Protein AF-K1RML3-F1 (afdb_monomer_lite)

Foldseek 3Di:
DPVPDDDDLQNVQVVVVHDSCCVVVVPDLQDWDWDDDPNHTDDIDRNPD

Structure (mmCIF, N/CA/C/O backbone):
data_AF-K1RML3-F1
#
_entry.id   AF-K1RML3-F1
#
loop_
_atom_site.group_PDB
_atom_site.id
_atom_site.type_symbol
_atom_site.label_atom_id
_atom_site.label_alt_id
_atom_site.label_comp_id
_atom_site.label_asym_id
_atom_site.label_entity_id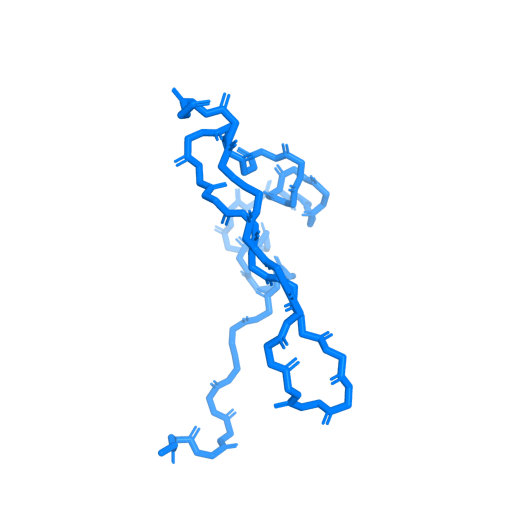
_atom_site.label_seq_id
_atom_site.pdbx_PDB_ins_code
_atom_site.Cartn_x
_atom_site.Cartn_y
_atom_site.Cartn_z
_atom_site.occupancy
_atom_site.B_iso_or_equiv
_atom_site.auth_seq_id
_atom_site.auth_comp_id
_atom_site.auth_asym_id
_atom_site.auth_atom_id
_atom_site.pdbx_PDB_model_num
ATOM 1 N N . LYS A 1 1 ? -4.710 -21.153 1.493 1.00 46.50 1 LYS A N 1
ATOM 2 C CA . LYS A 1 1 ? -5.402 -19.861 1.703 1.00 46.50 1 LYS A CA 1
ATOM 3 C C . LYS A 1 1 ? -6.383 -20.106 2.822 1.00 46.50 1 LYS A C 1
ATOM 5 O O . LYS A 1 1 ? -7.215 -20.978 2.627 1.00 46.50 1 LYS A O 1
ATOM 10 N N . ASP A 1 2 ? -6.246 -19.431 3.955 1.00 49.91 2 ASP A N 1
ATOM 11 C CA . ASP A 1 2 ? -7.353 -19.379 4.907 1.00 49.91 2 ASP A CA 1
ATOM 12 C C . ASP A 1 2 ? -8.321 -18.348 4.326 1.00 49.91 2 ASP A C 1
ATOM 14 O O . ASP A 1 2 ? -7.979 -17.173 4.218 1.00 49.91 2 ASP A O 1
ATOM 18 N N . GLN A 1 3 ? -9.389 -18.846 3.704 1.00 57.12 3 GLN A N 1
ATOM 19 C CA . GLN A 1 3 ? -10.074 -18.195 2.580 1.00 57.12 3 GLN A CA 1
ATOM 20 C C . GLN A 1 3 ? -10.744 -16.854 2.926 1.00 57.12 3 GLN A C 1
ATOM 22 O O . GLN A 1 3 ? -10.937 -16.068 2.002 1.00 57.12 3 GLN A O 1
ATOM 27 N N . ASP A 1 4 ? -10.964 -16.562 4.214 1.00 71.31 4 ASP A N 1
ATOM 28 C CA . ASP A 1 4 ? -11.700 -15.378 4.690 1.00 71.31 4 ASP A CA 1
ATOM 29 C C . ASP A 1 4 ? -10.949 -14.531 5.737 1.00 71.31 4 ASP A C 1
ATOM 31 O O . ASP A 1 4 ? -11.459 -13.508 6.192 1.00 71.31 4 ASP A O 1
ATOM 35 N N . ASN A 1 5 ? -9.730 -14.916 6.128 1.00 85.94 5 ASN A N 1
ATOM 36 C CA . ASN A 1 5 ? -8.981 -14.176 7.146 1.00 85.94 5 ASN A CA 1
ATOM 37 C C . ASN A 1 5 ? -8.297 -12.955 6.514 1.00 85.94 5 ASN A C 1
ATOM 39 O O . ASN A 1 5 ? -7.214 -13.055 5.933 1.00 85.94 5 ASN A O 1
ATOM 43 N N . VAL A 1 6 ? -8.955 -11.800 6.624 1.00 90.00 6 VAL A N 1
ATOM 44 C CA . VAL A 1 6 ? -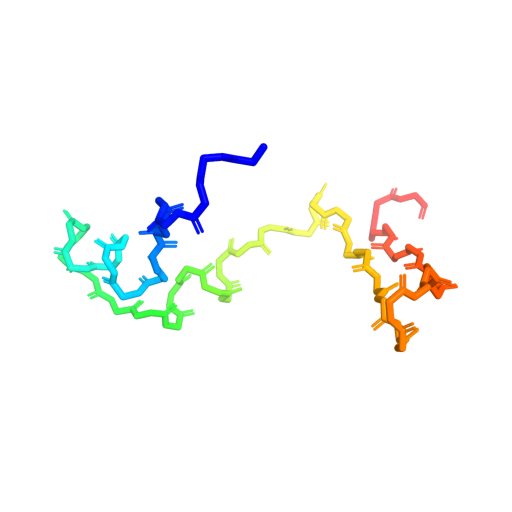8.472 -10.493 6.164 1.00 90.00 6 VAL A CA 1
ATOM 45 C C . VAL A 1 6 ? -8.183 -9.618 7.380 1.00 90.00 6 VAL A C 1
ATOM 47 O O . VAL A 1 6 ? -9.029 -9.485 8.255 1.00 90.00 6 VAL A O 1
ATOM 50 N N . ILE A 1 7 ? -6.996 -9.013 7.416 1.00 93.06 7 ILE A N 1
ATOM 51 C CA . ILE A 1 7 ? -6.676 -7.907 8.324 1.00 93.06 7 ILE A CA 1
ATOM 52 C C . ILE A 1 7 ? -6.549 -6.668 7.445 1.00 93.06 7 ILE A C 1
ATOM 54 O O . ILE A 1 7 ? -5.660 -6.601 6.590 1.00 93.06 7 ILE A O 1
ATOM 58 N N . THR A 1 8 ? -7.468 -5.726 7.605 1.00 95.50 8 THR A N 1
ATOM 59 C CA . THR A 1 8 ? -7.479 -4.473 6.845 1.00 95.50 8 THR A CA 1
ATOM 60 C C . THR A 1 8 ? -6.522 -3.452 7.462 1.00 95.50 8 THR A C 1
ATOM 62 O O . THR A 1 8 ? -6.080 -3.594 8.603 1.00 95.50 8 THR A O 1
ATOM 65 N N . VAL A 1 9 ? -6.168 -2.406 6.709 1.00 96.50 9 VAL A N 1
ATOM 66 C CA . VAL A 1 9 ? -5.368 -1.305 7.273 1.00 96.50 9 VAL A CA 1
ATOM 67 C C . VAL A 1 9 ? -6.183 -0.503 8.291 1.00 96.50 9 VAL A C 1
ATOM 69 O O . VAL A 1 9 ? -5.616 0.038 9.236 1.00 96.50 9 VAL A O 1
ATOM 72 N N . GLU A 1 10 ? -7.507 -0.484 8.138 1.00 97.44 10 GLU A N 1
ATOM 73 C CA . GLU A 1 10 ? -8.459 0.039 9.112 1.00 97.4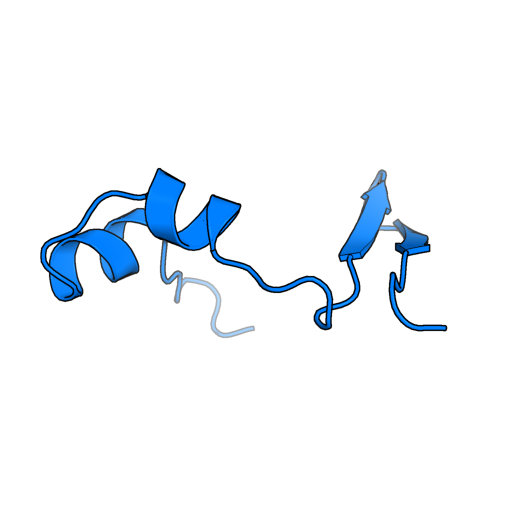4 10 GLU A CA 1
ATOM 74 C C . GLU A 1 10 ? -8.365 -0.729 10.439 1.00 97.44 10 GLU A C 1
ATOM 76 O O . GLU A 1 10 ? -8.158 -0.101 11.472 1.00 97.44 10 GLU A O 1
ATOM 81 N N . ASP A 1 11 ? -8.377 -2.070 10.414 1.00 96.56 11 ASP A N 1
ATOM 82 C CA . ASP A 1 11 ? -8.238 -2.891 11.631 1.00 96.56 11 ASP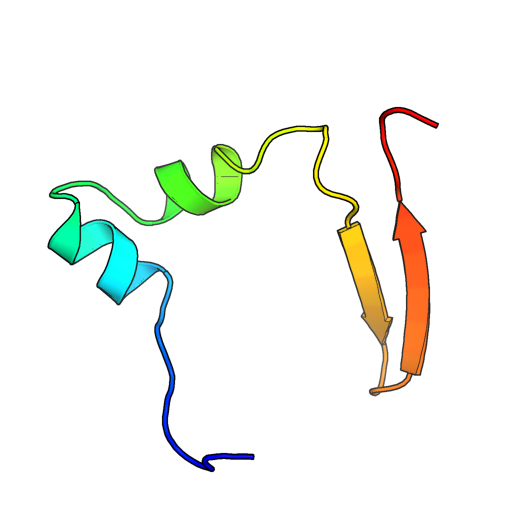 A CA 1
ATOM 83 C C . ASP A 1 11 ? -6.926 -2.592 12.373 1.00 96.56 11 ASP A C 1
ATOM 85 O O . ASP A 1 11 ? -6.886 -2.531 13.604 1.00 96.56 11 ASP A O 1
ATOM 89 N N . VAL A 1 12 ? -5.829 -2.407 11.632 1.00 96.62 12 VAL A N 1
ATOM 90 C CA . VAL A 1 12 ? -4.521 -2.061 12.209 1.00 96.62 12 VAL A CA 1
ATOM 91 C C . VAL A 1 12 ? -4.549 -0.661 12.821 1.00 96.62 12 VAL A C 1
ATOM 93 O O . VAL A 1 12 ? -4.039 -0.468 13.925 1.00 96.62 12 VAL A O 1
ATOM 96 N N . ALA A 1 13 ? -5.150 0.305 12.127 1.00 97.62 13 ALA A N 1
ATOM 97 C CA . ALA A 1 13 ? -5.228 1.685 12.584 1.00 97.62 13 ALA A CA 1
ATOM 98 C C . ALA A 1 13 ? -6.094 1.843 13.838 1.00 97.62 13 ALA A C 1
ATOM 100 O O . ALA A 1 13 ? -5.656 2.486 14.794 1.00 97.62 13 ALA A O 1
ATOM 101 N N . ASP A 1 14 ? -7.260 1.196 13.872 1.00 97.69 14 ASP A N 1
ATOM 102 C CA . ASP A 1 14 ? -8.176 1.221 15.013 1.00 97.69 14 ASP A CA 1
ATOM 103 C C . ASP A 1 14 ? -7.519 0.622 16.266 1.00 97.69 14 ASP A C 1
ATOM 105 O O . ASP A 1 14 ? -7.566 1.220 17.345 1.00 97.69 14 ASP A O 1
ATOM 109 N N . ASN A 1 15 ? -6.823 -0.515 16.117 1.00 97.69 15 ASN A N 1
ATOM 110 C CA . ASN A 1 15 ? -6.067 -1.143 17.208 1.00 97.69 15 ASN A CA 1
ATOM 111 C C . ASN A 1 15 ? -4.893 -0.286 17.701 1.00 97.69 15 ASN A C 1
ATOM 113 O O . ASN A 1 15 ? -4.501 -0.383 18.863 1.00 97.69 15 ASN A O 1
ATOM 117 N N . ALA A 1 16 ? -4.318 0.540 16.830 1.00 97.38 16 ALA A N 1
ATOM 118 C CA . ALA A 1 16 ? -3.215 1.433 17.163 1.00 97.38 16 ALA A CA 1
ATOM 119 C C . ALA A 1 16 ? -3.668 2.825 17.637 1.00 97.38 16 ALA A C 1
ATOM 121 O O . ALA A 1 16 ? -2.813 3.668 17.911 1.00 97.38 16 ALA A O 1
ATOM 122 N N . HIS A 1 17 ? -4.979 3.080 17.726 1.00 97.06 17 HIS A N 1
ATOM 123 C CA . HIS A 1 17 ? -5.545 4.405 18.010 1.00 97.06 17 HIS A CA 1
ATOM 124 C C . HIS A 1 17 ? -5.019 5.499 17.060 1.00 97.06 17 HIS A C 1
ATOM 126 O O . HIS A 1 17 ? -4.713 6.618 17.475 1.00 97.06 17 HIS A O 1
ATOM 132 N N . SER A 1 18 ? -4.891 5.148 15.782 1.00 96.50 18 SER A N 1
ATOM 133 C CA . SER A 1 18 ? -4.352 5.977 14.700 1.00 96.50 18 SER A CA 1
ATOM 134 C C . SER A 1 18 ? -5.335 5.965 13.509 1.00 96.50 18 SER A C 1
ATOM 136 O O . SER A 1 18 ? -6.506 5.626 13.670 1.00 96.50 18 SER A O 1
ATOM 138 N N . PHE A 1 19 ? -4.910 6.384 12.316 1.00 95.25 19 PHE A N 1
ATOM 139 C CA . PHE A 1 19 ? -5.697 6.375 11.085 1.00 95.25 19 PHE A CA 1
ATOM 140 C C . PHE A 1 19 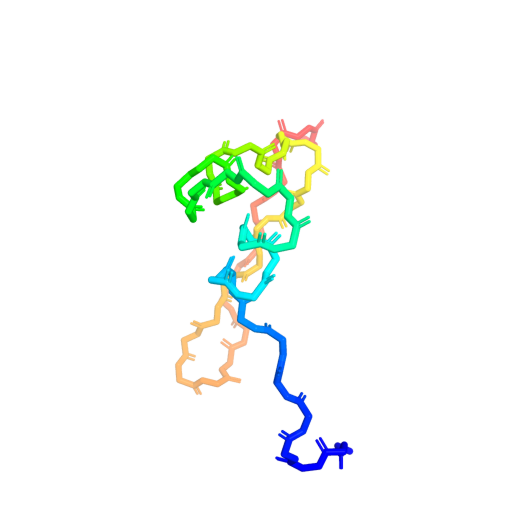? -4.925 5.717 9.934 1.00 95.25 19 PHE A C 1
ATOM 142 O O . PHE A 1 19 ? -3.696 5.689 9.901 1.00 95.25 19 PHE A O 1
ATOM 149 N N . ASN A 1 20 ? -5.656 5.188 8.953 1.00 97.19 20 ASN A N 1
ATOM 150 C CA . ASN A 1 20 ? -5.114 4.321 7.900 1.00 97.19 20 ASN A CA 1
ATOM 151 C C . ASN A 1 20 ? -3.939 4.918 7.093 1.00 97.19 20 ASN A C 1
ATOM 153 O O . ASN A 1 20 ? -2.978 4.208 6.784 1.00 97.19 20 ASN A O 1
ATOM 157 N N . TYR A 1 21 ? -3.973 6.214 6.773 1.00 96.62 21 TYR A N 1
ATOM 158 C CA . TYR A 1 21 ? -2.907 6.866 6.006 1.00 96.62 21 TYR A CA 1
ATOM 159 C C . TYR A 1 21 ? -1.560 6.884 6.739 1.00 96.62 21 TYR A C 1
ATOM 161 O O . TYR A 1 21 ? -0.535 6.851 6.061 1.00 96.62 21 TYR A O 1
ATOM 169 N N . GLU A 1 22 ? -1.515 6.881 8.077 1.00 97.00 22 GLU A N 1
ATOM 170 C CA . GLU A 1 22 ? -0.236 6.800 8.802 1.00 97.00 22 GLU A CA 1
ATOM 171 C C . GLU A 1 22 ? 0.494 5.489 8.514 1.00 97.00 22 GLU A C 1
ATOM 173 O O . GLU A 1 22 ? 1.708 5.492 8.320 1.00 97.00 22 GLU A O 1
ATOM 178 N N . PHE A 1 23 ? -0.235 4.378 8.400 1.00 96.88 23 PHE A N 1
ATOM 179 C CA . PHE A 1 23 ? 0.358 3.072 8.123 1.00 96.88 23 PHE A CA 1
ATOM 180 C C . PHE A 1 23 ? 0.804 2.950 6.673 1.00 96.88 23 PHE A C 1
ATOM 182 O O . PHE A 1 23 ? 1.953 2.590 6.429 1.00 96.88 23 PHE A O 1
ATOM 189 N N . CYS A 1 24 ? -0.056 3.306 5.713 1.00 96.44 24 CYS A N 1
ATOM 190 C CA . CYS A 1 24 ? 0.291 3.271 4.290 1.00 96.44 24 CYS A CA 1
ATOM 191 C C . CYS A 1 24 ? 1.485 4.184 3.964 1.00 96.44 24 CYS A C 1
ATOM 193 O O . CYS A 1 24 ? 2.411 3.767 3.264 1.00 96.44 24 CYS A O 1
ATOM 195 N N . CYS A 1 25 ? 1.494 5.413 4.494 1.00 95.81 25 CYS A N 1
ATOM 196 C CA . CYS A 1 25 ? 2.582 6.372 4.288 1.00 95.81 25 CYS A CA 1
ATOM 197 C C . CYS A 1 25 ? 3.831 6.033 5.116 1.00 95.81 25 CYS A C 1
ATOM 199 O O . CYS A 1 25 ? 4.946 6.346 4.701 1.00 95.81 25 CYS A O 1
ATOM 201 N N . GLY A 1 26 ? 3.659 5.383 6.269 1.00 95.81 26 GLY A N 1
ATOM 202 C CA . GLY A 1 26 ? 4.735 4.996 7.181 1.00 95.81 26 GLY A CA 1
ATOM 203 C C . GLY A 1 26 ? 5.563 3.794 6.720 1.00 95.81 26 GLY A C 1
ATOM 204 O O . GLY A 1 26 ? 6.610 3.519 7.314 1.00 95.81 26 GLY A O 1
ATOM 205 N N . ILE A 1 27 ? 5.153 3.082 5.659 1.00 97.06 27 ILE A N 1
ATOM 206 C CA . ILE A 1 27 ? 5.926 1.959 5.108 1.00 97.06 27 ILE A CA 1
ATOM 207 C C . ILE A 1 27 ? 7.283 2.466 4.613 1.00 97.06 27 ILE A C 1
ATOM 209 O O . ILE A 1 27 ? 7.403 3.099 3.560 1.00 97.06 27 ILE A O 1
ATOM 213 N N . ASN A 1 28 ? 8.324 2.127 5.372 1.00 97.19 28 ASN A N 1
ATOM 214 C CA . ASN A 1 28 ? 9.686 2.599 5.159 1.00 97.19 28 ASN A CA 1
ATOM 215 C C . ASN A 1 28 ? 10.229 2.267 3.750 1.00 97.19 28 ASN A C 1
ATOM 217 O O . ASN A 1 28 ? 9.824 1.291 3.113 1.00 97.19 28 ASN A O 1
ATOM 221 N N . ARG A 1 29 ? 11.199 3.066 3.286 1.00 96.62 29 ARG A N 1
ATOM 222 C CA . ARG A 1 29 ? 11.903 2.890 2.003 1.00 96.62 29 ARG A CA 1
ATOM 223 C C . ARG A 1 29 ? 12.575 1.524 1.845 1.00 96.62 29 ARG A C 1
ATOM 225 O O . ARG A 1 29 ? 12.652 1.043 0.728 1.00 96.62 29 ARG A O 1
ATOM 232 N N . ARG A 1 30 ? 13.007 0.888 2.938 1.00 97.12 30 ARG A N 1
ATOM 233 C CA . ARG A 1 30 ? 13.650 -0.440 2.913 1.00 97.12 30 ARG A CA 1
ATOM 234 C C . ARG A 1 30 ? 12.740 -1.592 2.481 1.00 97.12 30 ARG A C 1
ATOM 236 O O . ARG A 1 30 ? 13.210 -2.714 2.379 1.00 97.12 30 ARG A O 1
ATOM 243 N N . VAL A 1 31 ? 11.430 -1.362 2.386 1.00 97.75 31 VAL A N 1
ATOM 244 C CA . VAL A 1 31 ? 10.461 -2.391 1.996 1.00 97.75 31 VAL A CA 1
ATOM 245 C C . VAL A 1 31 ? 10.258 -2.295 0.482 1.00 97.75 31 VAL A C 1
ATOM 247 O O . VAL A 1 31 ? 9.706 -1.285 0.032 1.00 97.75 31 VAL A O 1
ATOM 250 N N . PRO A 1 32 ? 10.656 -3.299 -0.314 1.00 97.81 32 PRO A N 1
ATOM 251 C CA . PRO A 1 32 ? 10.467 -3.260 -1.760 1.00 97.81 32 PRO A CA 1
ATOM 252 C C . PRO A 1 32 ? 8.983 -3.274 -2.127 1.00 97.81 32 PRO A C 1
ATOM 254 O O . PRO A 1 32 ? 8.164 -3.915 -1.461 1.00 97.81 32 PRO A O 1
ATOM 257 N N . ARG A 1 33 ? 8.619 -2.566 -3.196 1.00 97.75 33 ARG A N 1
ATOM 258 C CA . ARG A 1 33 ? 7.258 -2.580 -3.749 1.00 97.75 33 ARG A CA 1
ATOM 259 C C . ARG A 1 33 ? 7.211 -3.557 -4.917 1.00 97.75 33 ARG A C 1
ATOM 261 O O . ARG A 1 33 ? 7.902 -3.355 -5.909 1.00 97.75 33 ARG A O 1
ATOM 268 N N . VAL A 1 34 ? 6.386 -4.597 -4.798 1.00 98.06 34 VAL A N 1
ATOM 269 C CA . VAL A 1 34 ? 6.168 -5.595 -5.856 1.00 98.06 34 VAL A CA 1
ATOM 270 C C . VAL A 1 34 ? 4.827 -5.325 -6.528 1.00 98.06 34 VAL A C 1
ATOM 272 O O . VAL A 1 34 ? 3.777 -5.429 -5.891 1.00 98.06 34 VAL A O 1
ATOM 275 N N . TYR A 1 35 ? 4.855 -4.987 -7.813 1.00 98.19 35 TYR A N 1
ATOM 276 C CA . TYR A 1 35 ? 3.663 -4.658 -8.587 1.00 98.19 35 TYR A CA 1
ATOM 277 C C . TYR A 1 35 ? 3.153 -5.875 -9.358 1.00 98.19 35 TYR A C 1
ATOM 279 O O . TYR A 1 35 ? 3.924 -6.632 -9.951 1.00 98.19 35 TYR A O 1
ATOM 287 N N . TYR A 1 36 ? 1.830 -6.035 -9.378 1.00 98.06 36 TYR A N 1
ATOM 288 C CA . TYR A 1 36 ? 1.132 -7.066 -10.140 1.00 98.06 36 TYR A CA 1
ATOM 289 C C . TYR A 1 36 ? 0.083 -6.419 -11.041 1.00 98.06 36 TYR A C 1
ATOM 291 O O . TYR A 1 36 ? -0.602 -5.481 -10.633 1.00 98.06 36 TYR A O 1
ATOM 299 N N . LYS A 1 37 ? -0.081 -6.952 -12.252 1.00 97.88 37 LYS A N 1
ATOM 300 C CA . LYS A 1 37 ? -1.134 -6.563 -13.194 1.00 97.88 37 LYS A CA 1
ATOM 301 C C . LYS A 1 37 ? -1.749 -7.819 -13.795 1.00 97.88 37 LYS A C 1
ATOM 303 O O . LYS A 1 37 ? -1.027 -8.723 -14.207 1.00 97.88 37 LYS A O 1
ATOM 308 N N . ASP A 1 38 ? -3.077 -7.899 -13.796 1.00 97.56 38 ASP A N 1
ATOM 309 C CA . ASP A 1 38 ? -3.822 -9.065 -14.295 1.00 97.56 38 ASP A CA 1
ATOM 310 C C . ASP A 1 38 ? -3.369 -10.391 -13.646 1.00 97.56 38 ASP A C 1
ATOM 312 O O . ASP A 1 38 ? -3.234 -11.427 -14.296 1.00 97.56 38 ASP A O 1
ATOM 316 N N . GLY A 1 39 ? -3.061 -10.339 -12.344 1.00 96.75 39 GLY A N 1
ATOM 317 C CA . GLY A 1 39 ? -2.572 -11.481 -11.565 1.00 96.75 39 GLY A CA 1
ATOM 318 C C . GLY A 1 39 ? -1.139 -11.920 -11.885 1.00 96.75 39 GLY A C 1
ATOM 319 O O . GLY A 1 39 ? -0.663 -12.893 -11.303 1.00 96.75 39 GLY A O 1
ATOM 320 N N . LYS A 1 40 ? -0.437 -11.223 -12.784 1.00 97.56 40 LYS A N 1
ATOM 321 C CA . LYS A 1 40 ? 0.954 -11.506 -13.148 1.00 97.56 40 LYS A CA 1
ATOM 322 C C . LYS A 1 40 ? 1.892 -10.493 -12.513 1.00 97.56 40 LYS A C 1
ATOM 324 O O . LYS A 1 40 ? 1.560 -9.316 -12.396 1.00 97.56 40 LYS A O 1
ATOM 329 N N . TYR A 1 41 ? 3.065 -10.974 -12.118 1.00 97.88 41 TYR A N 1
ATOM 330 C CA . TYR A 1 41 ? 4.171 -10.125 -11.691 1.00 97.88 41 TYR A CA 1
ATOM 331 C C . TYR A 1 41 ? 4.526 -9.120 -12.796 1.00 97.88 41 TYR A C 1
ATOM 333 O O . TYR A 1 41 ? 4.597 -9.500 -13.967 1.00 97.88 41 TYR A O 1
ATOM 341 N N . LEU A 1 42 ? 4.737 -7.860 -12.415 1.00 98.19 42 LEU A N 1
ATOM 342 C CA . LEU A 1 42 ? 5.144 -6.782 -13.312 1.00 98.19 42 LEU A CA 1
ATOM 343 C C . LEU A 1 42 ? 6.595 -6.371 -13.041 1.00 98.19 42 LEU A C 1
ATOM 345 O O . LEU A 1 42 ? 7.453 -6.554 -13.899 1.00 98.19 42 LEU A O 1
ATOM 349 N N . GLU A 1 43 ? 6.867 -5.841 -11.850 1.00 98.00 43 GLU A N 1
ATOM 350 C CA . GLU A 1 43 ? 8.195 -5.370 -11.453 1.00 98.00 43 GLU A CA 1
ATOM 351 C C . GLU A 1 43 ? 8.342 -5.311 -9.928 1.00 98.00 43 GLU A C 1
ATOM 353 O O . GLU A 1 43 ? 7.351 -5.329 -9.190 1.00 98.00 43 GLU A O 1
ATOM 358 N N . THR A 1 44 ? 9.590 -5.205 -9.472 1.00 98.31 44 THR A N 1
ATOM 359 C CA . THR A 1 44 ? 9.943 -4.903 -8.084 1.00 98.31 44 THR A CA 1
ATOM 360 C C . THR A 1 44 ? 10.757 -3.622 -8.065 1.00 98.31 44 THR A C 1
ATOM 362 O O . THR A 1 44 ? 11.770 -3.531 -8.753 1.00 98.31 44 THR A O 1
ATOM 365 N N . VAL A 1 45 ? 10.322 -2.657 -7.262 1.00 97.88 45 VAL A N 1
ATOM 366 C CA . VAL A 1 45 ? 11.070 -1.433 -6.981 1.00 97.88 45 VAL A CA 1
ATOM 367 C C . VAL A 1 45 ? 11.652 -1.555 -5.579 1.00 97.88 45 VAL A C 1
ATOM 369 O O . VAL A 1 45 ? 10.921 -1.451 -4.588 1.00 97.88 45 VAL A O 1
ATOM 372 N N . ASP A 1 46 ? 12.958 -1.798 -5.507 1.00 97.62 46 ASP A N 1
ATOM 373 C CA . ASP A 1 46 ? 13.751 -1.613 -4.294 1.00 97.62 46 ASP A CA 1
ATOM 374 C C . ASP A 1 46 ? 14.381 -0.214 -4.334 1.00 97.62 46 ASP A C 1
ATOM 376 O O . ASP A 1 46 ? 14.882 0.227 -5.365 1.00 97.62 46 ASP A O 1
ATOM 380 N N . TYR A 1 47 ? 14.283 0.523 -3.232 1.00 96.31 47 TYR A N 1
ATOM 381 C CA . TYR A 1 47 ? 14.797 1.889 -3.129 1.00 96.31 47 TYR A CA 1
ATOM 382 C C . TYR A 1 47 ? 16.189 1.967 -2.493 1.00 96.31 47 TYR A C 1
ATOM 384 O O . TYR A 1 47 ? 16.682 3.088 -2.305 1.00 96.31 47 TYR A O 1
ATOM 392 N N . LEU A 1 48 ? 16.754 0.833 -2.065 1.00 95.81 48 LEU A N 1
ATOM 393 C CA . LEU A 1 48 ? 18.066 0.737 -1.421 1.00 95.81 48 LEU A CA 1
ATOM 394 C C . LEU A 1 48 ? 19.113 -0.017 -2.254 1.00 95.81 48 LEU A C 1
ATOM 396 O O . LEU A 1 48 ? 20.293 0.094 -1.918 1.00 95.81 48 LEU A O 1
ATOM 400 N N . ASP A 1 49 ? 18.688 -0.735 -3.294 1.00 85.44 49 ASP A N 1
ATOM 401 C CA . ASP A 1 49 ? 19.562 -1.380 -4.283 1.00 85.44 49 ASP A CA 1
ATOM 402 C C . ASP A 1 49 ? 20.036 -0.413 -5.385 1.00 85.44 49 ASP A C 1
ATOM 404 O O . ASP A 1 49 ? 19.311 0.564 -5.700 1.00 85.44 49 ASP A O 1
#

Organism: NCBI:txid408170

InterPro domains:
  IPR009006 Alanine racemase/group IV decarboxylase, C-terminal [G3DSA:2.40.37.10] (1-49)
  IPR009006 Alanine racemase/grou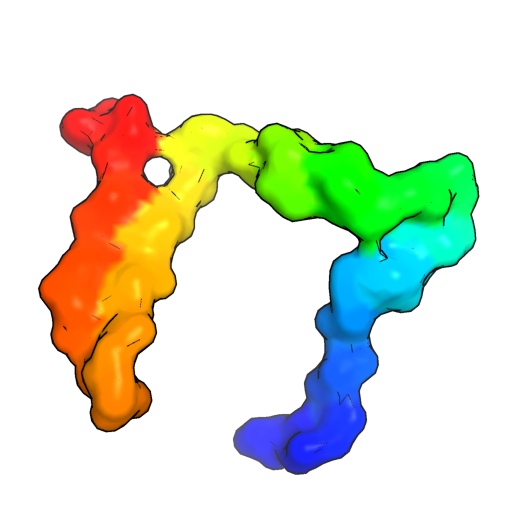p IV decarboxylase, C-terminal [SSF50621] (2-42)
  IPR011079 Alanine racemase, C-terminal [PF00842] (4-35)

Sequence (49 aa):
KDQDNVITVEDVADNAHSFNYEFCCGINRRVPRVYYKDGKYLETVDYLD

Radius of gyration: 14.02 Å; chains: 1; bounding box: 31×27×32 Å

pLDDT: mean 93.11, std 11.62, range [46.5, 98.31]

Secondary structure (DSSP, 8-state):
--TT----HHHHHHHTTS-HHHHHHH--TTSPEEEEETTEEEEEE-S--